Protein AF-A0A3D5KR46-F1 (afdb_monomer_lite)

Structure (mmCIF, N/CA/C/O backbone):
data_AF-A0A3D5KR46-F1
#
_entry.id   AF-A0A3D5KR46-F1
#
loop_
_atom_site.group_PDB
_atom_site.id
_atom_site.type_symbol
_atom_site.label_atom_id
_atom_site.label_alt_id
_atom_site.label_comp_id
_atom_site.label_asym_id
_atom_site.label_entity_id
_atom_site.label_seq_id
_atom_site.pdbx_PDB_ins_code
_atom_site.Cartn_x
_atom_site.Cartn_y
_atom_site.Cartn_z
_atom_site.occupancy
_atom_site.B_iso_or_equiv
_atom_site.auth_seq_id
_atom_site.auth_comp_id
_atom_site.auth_asym_id
_atom_site.auth_atom_id
_atom_site.pdbx_PDB_model_num
ATOM 1 N N . MET A 1 1 ? -10.724 -28.103 52.818 1.00 48.03 1 MET A N 1
ATOM 2 C CA . MET A 1 1 ? -11.033 -26.657 52.723 1.00 48.03 1 MET A CA 1
ATOM 3 C C . MET A 1 1 ? -12.240 -26.482 51.807 1.00 48.03 1 MET A C 1
ATOM 5 O O . MET A 1 1 ? -12.138 -26.793 50.630 1.00 48.03 1 MET A O 1
ATOM 9 N N . ARG A 1 2 ? -13.410 -26.114 52.347 1.00 39.38 2 ARG A N 1
ATOM 10 C CA . ARG A 1 2 ? -14.654 -25.939 51.572 1.00 39.38 2 ARG A CA 1
ATOM 11 C C . ARG A 1 2 ? -14.716 -24.499 51.048 1.00 39.38 2 ARG A C 1
ATOM 13 O O . ARG A 1 2 ? -14.929 -23.587 51.839 1.00 39.38 2 ARG A O 1
ATOM 20 N N . PHE A 1 3 ? -14.519 -24.301 49.743 1.00 52.97 3 PHE A N 1
ATOM 21 C CA . PHE A 1 3 ? -14.754 -23.010 49.091 1.00 52.97 3 PHE A CA 1
ATOM 22 C C . PHE A 1 3 ? -16.258 -22.725 49.085 1.00 52.97 3 PHE A C 1
ATOM 24 O O . PHE A 1 3 ? -17.034 -23.369 48.384 1.00 52.97 3 PHE A O 1
ATOM 31 N N . ASN A 1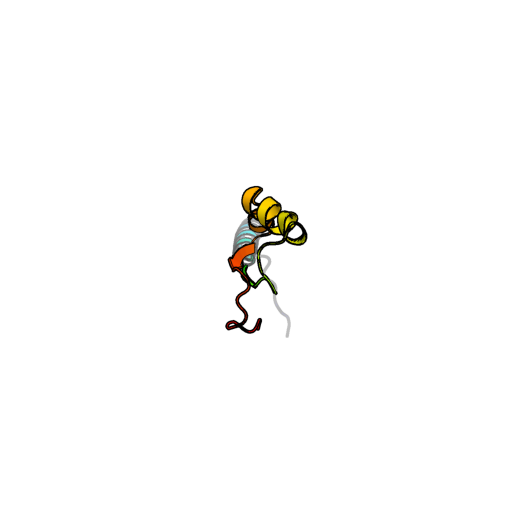 4 ? -16.670 -21.790 49.935 1.00 41.09 4 ASN A N 1
ATOM 32 C CA . ASN A 1 4 ? -18.046 -21.335 50.044 1.00 41.09 4 ASN A CA 1
ATOM 33 C C . ASN A 1 4 ? -18.304 -20.336 48.903 1.00 41.09 4 ASN A C 1
ATOM 35 O O . ASN A 1 4 ? -17.977 -19.155 49.015 1.00 41.09 4 ASN A O 1
ATOM 39 N N . LEU A 1 5 ? -18.827 -20.812 47.770 1.00 58.41 5 LEU A N 1
ATOM 40 C CA . LEU A 1 5 ? -19.337 -19.938 46.713 1.00 58.41 5 LEU A CA 1
ATOM 41 C C . LEU A 1 5 ? -20.658 -19.338 47.198 1.00 58.41 5 LEU A C 1
ATOM 43 O O . LEU A 1 5 ? -21.726 -19.936 47.079 1.00 58.41 5 LEU A O 1
ATOM 47 N N . ASN A 1 6 ? -20.558 -18.156 47.799 1.00 50.50 6 ASN A N 1
ATOM 48 C CA . ASN A 1 6 ? -21.702 -17.349 48.185 1.00 50.50 6 ASN A CA 1
ATOM 49 C C . ASN A 1 6 ? -22.440 -16.916 46.905 1.00 50.50 6 ASN A C 1
ATOM 51 O O . ASN A 1 6 ? -21.993 -16.015 46.191 1.00 50.50 6 ASN A O 1
ATOM 55 N N . PHE A 1 7 ? -23.552 -17.584 46.585 1.00 62.56 7 PHE A N 1
ATOM 56 C CA . PHE A 1 7 ? -24.472 -17.185 45.517 1.00 62.56 7 PHE A CA 1
ATOM 57 C C . PHE A 1 7 ? -25.253 -15.932 45.951 1.00 62.56 7 PHE A C 1
ATOM 59 O O . PHE A 1 7 ? -26.447 -15.966 46.245 1.00 62.56 7 PHE A O 1
ATOM 66 N N . GLY A 1 8 ? -24.549 -14.802 46.014 1.00 58.66 8 GLY A N 1
ATOM 67 C CA . GLY A 1 8 ? -25.127 -13.484 46.231 1.00 58.66 8 GLY A CA 1
ATOM 68 C C . GLY A 1 8 ? -25.928 -13.037 45.007 1.00 58.66 8 GLY A C 1
ATOM 69 O O . GLY A 1 8 ? -25.364 -12.819 43.940 1.00 58.66 8 GLY A O 1
ATOM 70 N N . ASN A 1 9 ? -27.246 -12.932 45.192 1.00 69.19 9 ASN A N 1
ATOM 71 C CA . ASN A 1 9 ? -28.273 -12.272 44.375 1.00 69.19 9 ASN A CA 1
ATOM 72 C C . ASN A 1 9 ? -27.993 -12.115 42.855 1.00 69.19 9 ASN A C 1
ATOM 74 O O . ASN A 1 9 ? -27.196 -11.271 42.428 1.00 69.19 9 ASN A O 1
ATOM 78 N N . SER A 1 10 ? -28.764 -12.849 42.038 1.00 64.88 10 SER A N 1
ATOM 79 C CA . SER A 1 10 ? -28.623 -13.041 40.576 1.00 64.88 10 SER A CA 1
ATOM 80 C C . SER A 1 10 ? -28.485 -11.754 39.737 1.00 64.88 10 SER A C 1
ATOM 82 O O . SER A 1 10 ? -27.898 -11.776 38.654 1.00 64.88 10 SER A O 1
ATOM 84 N N . ARG A 1 11 ? -28.965 -10.600 40.229 1.00 65.94 11 ARG A N 1
ATOM 85 C CA . ARG A 1 11 ? -28.790 -9.301 39.546 1.00 65.94 11 ARG A CA 1
ATOM 86 C C . ARG A 1 11 ? -27.343 -8.795 39.586 1.00 65.94 11 ARG A C 1
ATOM 88 O O . ARG A 1 11 ? -26.872 -8.217 38.613 1.00 65.94 11 ARG A O 1
ATOM 95 N N . THR A 1 12 ? -26.622 -9.044 40.680 1.00 65.19 12 THR A N 1
ATOM 96 C CA . THR A 1 12 ? -25.232 -8.586 40.860 1.00 65.19 12 THR A CA 1
ATOM 97 C C . THR A 1 12 ? -24.239 -9.461 40.099 1.00 65.19 12 THR A C 1
ATOM 99 O O . THR A 1 12 ? -23.239 -8.961 39.587 1.00 65.19 12 THR A O 1
ATOM 102 N N . THR A 1 13 ? -24.549 -10.753 39.945 1.00 67.94 13 THR A N 1
ATOM 103 C CA . THR A 1 13 ? -23.749 -11.706 39.166 1.00 67.94 13 THR A CA 1
ATOM 104 C C . THR A 1 13 ? -23.716 -11.323 37.688 1.00 67.94 13 THR A C 1
ATOM 106 O O . THR A 1 13 ? -22.657 -11.379 37.076 1.00 67.94 13 THR A O 1
ATOM 109 N N . ARG A 1 14 ? -24.844 -10.855 37.129 1.00 68.31 14 A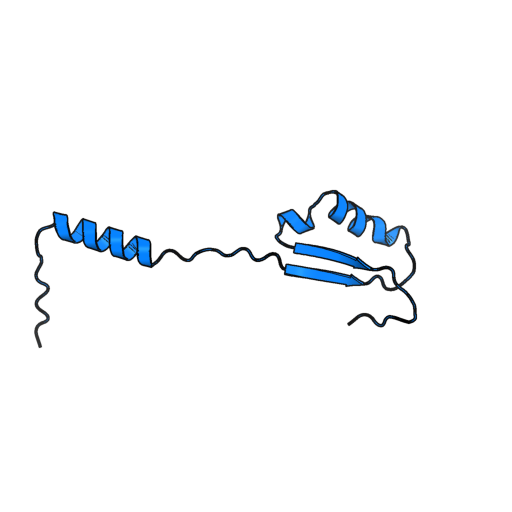RG A N 1
ATOM 110 C CA . ARG A 1 14 ? -24.920 -10.380 35.735 1.00 68.31 14 ARG A CA 1
ATOM 111 C C . ARG A 1 14 ? -24.063 -9.137 35.501 1.00 68.31 14 ARG A C 1
ATOM 113 O O . ARG A 1 14 ? -23.348 -9.078 34.513 1.00 68.31 14 ARG A O 1
ATOM 120 N N . ILE A 1 15 ? -24.084 -8.184 36.436 1.00 75.81 15 ILE A N 1
ATOM 121 C CA . ILE A 1 15 ? -23.271 -6.960 36.358 1.00 75.81 15 ILE A CA 1
ATOM 122 C C . ILE A 1 15 ? -21.777 -7.300 36.426 1.00 75.81 15 ILE A C 1
ATOM 124 O O . ILE A 1 15 ? -21.005 -6.822 35.600 1.00 75.81 15 ILE A O 1
ATOM 128 N N . LYS A 1 16 ? -21.371 -8.178 37.355 1.00 75.69 16 LYS A N 1
ATOM 129 C CA . LYS A 1 16 ? -19.978 -8.645 37.454 1.00 75.69 16 LYS A CA 1
ATOM 130 C C . LYS A 1 16 ? -19.534 -9.420 36.211 1.00 75.69 16 LYS A C 1
ATOM 132 O O . LYS A 1 16 ? -18.402 -9.250 35.773 1.00 75.69 16 LYS A O 1
ATOM 137 N N . LEU A 1 17 ? -20.420 -10.229 35.627 1.00 74.50 17 LEU A N 1
ATOM 138 C CA . LEU A 1 17 ? -20.143 -10.984 34.405 1.00 74.50 17 LEU A CA 1
ATOM 139 C C . LEU A 1 17 ? -19.972 -10.056 33.194 1.00 74.50 17 LEU A C 1
ATOM 141 O O . LEU A 1 17 ? -19.006 -10.209 32.455 1.00 74.50 17 LEU A O 1
ATOM 145 N N . CYS A 1 18 ? -20.839 -9.052 33.026 1.00 72.19 18 CYS A N 1
ATOM 146 C CA . CYS A 1 18 ? -20.674 -8.037 31.981 1.00 72.19 18 CYS A CA 1
ATOM 147 C C . CYS A 1 18 ? -19.370 -7.247 32.157 1.00 72.19 18 CYS A C 1
ATOM 149 O O . CYS A 1 18 ? -18.672 -6.996 31.179 1.00 72.19 18 CYS A O 1
ATOM 151 N N . PHE A 1 19 ? -19.010 -6.900 33.396 1.00 75.12 19 PHE A N 1
ATOM 152 C CA . PHE A 1 19 ? -17.759 -6.196 33.685 1.00 75.12 19 PHE A CA 1
ATOM 153 C C . PHE A 1 19 ? -16.523 -7.051 33.356 1.00 75.12 19 PHE A C 1
ATOM 155 O O . PHE A 1 19 ? -15.554 -6.546 32.799 1.00 75.12 19 PHE A O 1
ATOM 162 N N . LEU A 1 20 ? -16.579 -8.359 33.629 1.00 75.50 20 LEU A N 1
ATOM 163 C CA . LEU A 1 20 ? -15.520 -9.314 33.287 1.00 75.50 20 LEU A CA 1
ATOM 164 C C . LEU A 1 20 ? -15.372 -9.506 31.766 1.00 75.50 20 LEU A C 1
ATOM 166 O O . LEU A 1 20 ? -14.253 -9.596 31.271 1.00 75.50 20 LEU A O 1
ATOM 170 N N . VAL A 1 21 ? -16.483 -9.533 31.022 1.00 74.75 21 VAL A N 1
ATOM 171 C CA . VAL A 1 21 ? -16.480 -9.680 29.553 1.00 74.75 21 VAL A CA 1
ATOM 172 C C . VAL A 1 21 ? -15.902 -8.443 28.859 1.00 74.75 21 VAL A C 1
ATOM 174 O O . VAL A 1 21 ? -15.150 -8.586 27.899 1.00 74.75 21 VAL A O 1
ATOM 177 N N . VAL A 1 22 ? -16.181 -7.237 29.365 1.00 75.62 22 VAL A N 1
ATOM 178 C CA . VAL A 1 22 ? -15.595 -5.990 28.834 1.00 75.62 22 VAL A CA 1
ATOM 179 C C . VAL A 1 22 ? -14.076 -5.943 29.044 1.00 75.62 22 VAL A C 1
ATOM 181 O O . VAL A 1 22 ? -13.355 -5.458 28.177 1.00 75.62 22 VAL A O 1
ATOM 184 N N . LEU A 1 23 ? -13.580 -6.498 30.153 1.00 72.44 23 LEU A N 1
ATOM 185 C CA . LEU A 1 23 ? -12.149 -6.553 30.482 1.00 72.44 23 LEU A CA 1
ATOM 186 C C . LEU A 1 23 ? -11.355 -7.550 29.618 1.00 72.44 23 LEU A C 1
ATOM 188 O O . LEU A 1 23 ? -10.140 -7.426 29.500 1.00 72.44 23 LEU A O 1
ATOM 192 N N . LEU A 1 24 ? -12.034 -8.527 29.013 1.00 75.31 24 LEU A N 1
ATOM 193 C CA . LEU A 1 24 ? -11.434 -9.573 28.180 1.00 75.31 24 LEU A CA 1
ATOM 194 C C . LEU A 1 24 ? -11.428 -9.242 26.685 1.00 75.31 24 LEU A C 1
ATOM 196 O O . LEU A 1 24 ? -11.002 -10.085 25.905 1.00 75.31 24 LEU A O 1
ATOM 200 N N . CYS A 1 25 ? -11.897 -8.063 26.264 1.00 77.94 25 CYS A N 1
ATOM 201 C CA . CYS A 1 25 ? -11.954 -7.707 24.849 1.00 77.94 25 CYS A CA 1
ATOM 202 C C . CYS A 1 25 ? -10.537 -7.402 24.320 1.00 77.94 25 CYS A C 1
ATOM 204 O O . CYS A 1 25 ? -9.969 -6.368 24.688 1.00 77.94 25 CYS A O 1
ATOM 206 N N . PRO A 1 26 ? -9.932 -8.257 23.471 1.00 69.50 26 PRO A N 1
ATOM 207 C CA . PRO A 1 26 ? -8.670 -7.913 22.844 1.00 69.50 26 PRO A CA 1
ATOM 208 C C . PRO A 1 26 ? -8.928 -6.789 21.840 1.00 69.50 26 PRO A C 1
ATOM 210 O O . PRO A 1 26 ? -9.728 -6.921 20.912 1.00 69.50 26 PRO A O 1
ATOM 213 N N . CYS A 1 27 ? -8.243 -5.666 22.029 1.00 68.06 27 CYS A N 1
ATOM 214 C CA . CYS A 1 27 ? -8.217 -4.596 21.047 1.00 68.06 27 CYS A CA 1
ATOM 215 C C . CYS A 1 27 ? -7.417 -5.111 19.841 1.00 68.06 27 CYS A C 1
ATOM 217 O O . CYS A 1 27 ? -6.191 -5.199 19.903 1.00 68.06 27 CYS A O 1
ATOM 219 N N . PHE A 1 28 ? -8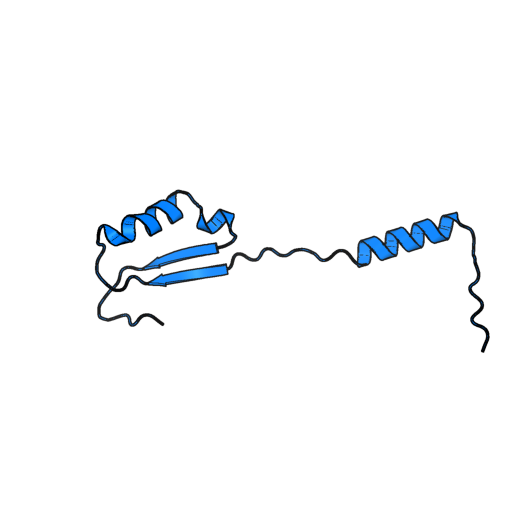.102 -5.537 18.775 1.00 63.53 28 PHE A N 1
ATOM 220 C CA . PHE A 1 28 ? -7.458 -5.927 17.521 1.00 63.53 28 PHE A CA 1
ATOM 221 C C . PHE A 1 28 ? -6.787 -4.694 16.905 1.00 63.53 28 PHE A C 1
ATOM 223 O O . PHE A 1 28 ? -7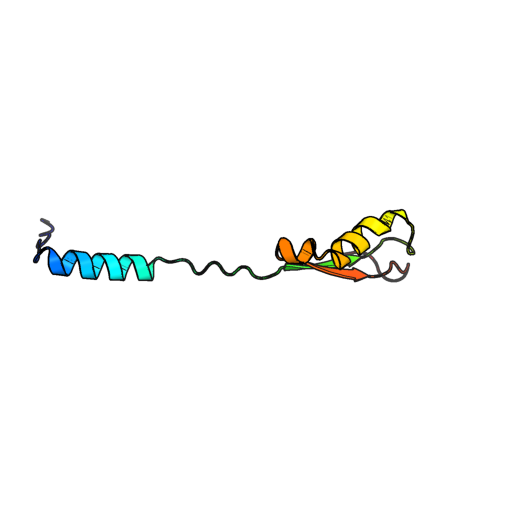.412 -3.918 16.183 1.00 63.53 28 PHE A O 1
ATOM 230 N N . SER A 1 29 ? -5.507 -4.503 17.217 1.00 65.69 29 SER A N 1
ATOM 231 C CA . SER A 1 29 ? -4.674 -3.499 16.568 1.00 65.69 29 SER A CA 1
ATOM 232 C C . SER A 1 29 ? -4.225 -4.052 15.216 1.00 65.69 29 SER A C 1
ATOM 234 O O . SER A 1 29 ? -3.331 -4.892 15.149 1.00 65.69 29 SER A O 1
ATOM 236 N N . ASN A 1 30 ? -4.876 -3.618 14.136 1.00 63.00 30 ASN A N 1
ATOM 237 C CA . ASN A 1 30 ? -4.398 -3.856 12.774 1.00 63.00 30 ASN A CA 1
ATOM 238 C C . ASN A 1 30 ? -3.331 -2.800 12.464 1.00 63.00 30 ASN A C 1
ATOM 240 O O . ASN A 1 30 ? -3.629 -1.762 11.873 1.00 63.00 30 ASN A O 1
ATOM 244 N N . ALA A 1 31 ? -2.106 -3.025 12.939 1.00 72.81 31 ALA A N 1
ATOM 245 C CA . ALA A 1 31 ? -0.970 -2.207 12.538 1.00 72.81 31 ALA A CA 1
ATOM 246 C C . ALA A 1 31 ? -0.645 -2.525 11.075 1.00 72.81 31 ALA A C 1
ATOM 248 O O . ALA A 1 31 ? -0.461 -3.691 10.731 1.00 72.81 31 ALA A O 1
ATOM 249 N N . ALA A 1 32 ? -0.615 -1.501 10.222 1.00 75.75 32 ALA A N 1
ATOM 250 C CA . ALA A 1 32 ? -0.204 -1.693 8.844 1.00 75.75 32 ALA A CA 1
ATOM 251 C C . ALA A 1 32 ? 1.296 -2.010 8.804 1.00 75.75 32 ALA A C 1
ATOM 253 O O . ALA A 1 32 ? 2.096 -1.264 9.371 1.00 75.75 32 ALA A O 1
ATOM 254 N N . GLU A 1 33 ? 1.674 -3.111 8.163 1.00 77.94 33 GLU A N 1
ATOM 255 C CA . GLU A 1 33 ? 3.073 -3.512 8.038 1.00 77.94 33 GLU A CA 1
ATOM 256 C C . GLU A 1 33 ? 3.708 -2.773 6.856 1.00 77.94 33 GLU A C 1
ATOM 258 O O . GLU A 1 33 ? 3.239 -2.868 5.718 1.00 77.94 33 GLU A O 1
ATOM 263 N N . SER A 1 34 ? 4.750 -1.990 7.137 1.00 83.06 34 SER A N 1
ATOM 264 C CA . SER A 1 34 ? 5.511 -1.253 6.126 1.00 83.06 34 SER A CA 1
ATOM 265 C C . SER A 1 34 ? 6.497 -2.187 5.429 1.00 83.06 34 SER A C 1
ATOM 267 O O . SER A 1 34 ? 7.367 -2.755 6.086 1.00 83.06 34 SER A O 1
ATOM 269 N N . ILE A 1 35 ? 6.383 -2.335 4.108 1.00 82.94 35 ILE A N 1
ATOM 270 C CA . ILE A 1 35 ? 7.268 -3.179 3.297 1.00 82.94 35 ILE A CA 1
ATOM 271 C C . ILE A 1 35 ? 7.885 -2.356 2.163 1.00 82.94 35 ILE A C 1
ATOM 273 O O . ILE A 1 35 ? 7.185 -1.769 1.336 1.00 82.94 35 ILE A O 1
ATOM 277 N N . ASP A 1 36 ? 9.211 -2.383 2.064 1.00 86.12 36 ASP A N 1
ATOM 278 C CA . ASP A 1 36 ? 9.950 -1.812 0.941 1.00 86.12 36 ASP A CA 1
ATOM 279 C C . ASP A 1 36 ? 10.160 -2.864 -0.158 1.00 86.12 36 ASP A C 1
ATOM 281 O O . ASP A 1 36 ? 10.930 -3.814 -0.014 1.00 86.12 36 ASP A O 1
ATOM 285 N N . LEU A 1 37 ? 9.485 -2.694 -1.295 1.00 85.31 37 LEU A N 1
ATOM 286 C CA . LEU A 1 37 ? 9.649 -3.551 -2.465 1.00 85.31 37 LEU A CA 1
ATOM 287 C C . LEU A 1 37 ? 10.774 -3.005 -3.355 1.00 85.31 37 LEU A C 1
ATOM 289 O O . LEU A 1 37 ? 10.570 -2.089 -4.154 1.00 85.31 37 LEU A O 1
ATOM 293 N N . GLN A 1 38 ? 11.967 -3.588 -3.243 1.00 82.94 38 GLN A N 1
ATOM 294 C CA . GLN A 1 38 ? 13.122 -3.228 -4.067 1.00 82.94 38 GLN A CA 1
ATOM 295 C C . GLN A 1 38 ? 13.131 -4.025 -5.382 1.00 82.94 38 GLN A C 1
ATOM 297 O O . GLN A 1 38 ? 13.276 -5.250 -5.392 1.00 82.94 38 GLN A O 1
ATOM 302 N N . LEU A 1 39 ? 13.017 -3.334 -6.519 1.00 80.69 39 LEU A N 1
ATOM 303 C CA . LEU A 1 39 ? 13.143 -3.966 -7.836 1.00 80.69 39 LEU A CA 1
ATOM 304 C C . LEU A 1 39 ? 14.606 -4.361 -8.106 1.00 80.69 39 LEU A C 1
ATOM 306 O O . LEU A 1 39 ? 15.533 -3.652 -7.717 1.00 80.69 39 LEU A O 1
ATOM 310 N N . ARG A 1 40 ? 14.826 -5.493 -8.793 1.00 68.50 40 ARG A N 1
ATOM 311 C CA . ARG A 1 40 ? 16.181 -6.003 -9.101 1.00 68.50 40 ARG A CA 1
ATOM 312 C C . ARG A 1 40 ? 16.874 -5.295 -10.269 1.00 68.50 40 ARG A C 1
ATOM 314 O O . ARG A 1 40 ? 18.093 -5.342 -10.355 1.00 68.50 40 ARG A O 1
ATOM 321 N N . TRP A 1 41 ? 16.106 -4.685 -11.164 1.00 69.38 41 TRP A N 1
ATOM 322 C CA . TRP A 1 41 ? 16.571 -4.049 -12.400 1.00 69.38 41 TRP A CA 1
ATOM 323 C C . TRP A 1 41 ? 15.681 -2.840 -12.728 1.00 69.38 41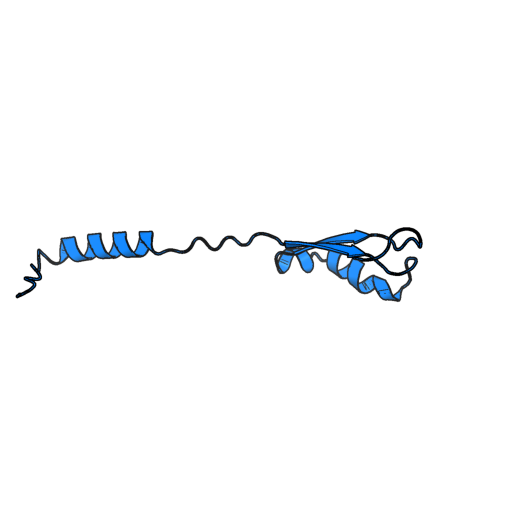 TRP A C 1
ATOM 325 O O . TRP A 1 41 ? 14.705 -2.575 -12.022 1.00 69.38 41 TRP A O 1
ATOM 335 N N . HIS A 1 42 ? 16.004 -2.114 -13.804 1.00 67.31 42 HIS A N 1
ATOM 336 C CA . HIS A 1 42 ? 15.189 -1.008 -14.313 1.00 67.31 42 HIS A CA 1
ATOM 337 C C . HIS A 1 42 ? 13.735 -1.426 -14.593 1.00 67.31 42 HIS A C 1
ATOM 339 O O . HIS A 1 42 ? 13.448 -2.599 -14.833 1.00 67.31 42 HIS A O 1
ATOM 345 N N . HIS A 1 43 ? 12.822 -0.448 -14.575 1.00 68.69 43 HIS A N 1
ATOM 346 C CA . HIS A 1 43 ? 11.387 -0.632 -14.803 1.00 68.69 43 HIS A CA 1
ATOM 347 C C . HIS A 1 43 ? 11.116 -1.352 -16.130 1.00 68.69 43 HIS A C 1
ATOM 349 O O . HIS A 1 43 ? 11.089 -0.749 -17.199 1.00 68.69 43 HIS A O 1
ATOM 355 N N . GLN A 1 44 ? 10.913 -2.662 -16.055 1.00 75.75 44 GLN A N 1
ATOM 356 C CA . GLN A 1 44 ? 10.418 -3.474 -17.153 1.00 75.75 44 GLN A CA 1
ATOM 357 C C . GLN A 1 44 ? 8.921 -3.721 -16.964 1.00 75.75 44 GLN A C 1
ATOM 359 O O . GLN A 1 44 ? 8.419 -3.747 -15.838 1.00 75.75 44 GLN A O 1
ATOM 364 N N . PHE A 1 45 ? 8.211 -3.963 -18.068 1.00 79.94 45 PHE A N 1
ATOM 365 C CA . PHE A 1 45 ? 6.771 -4.255 -18.057 1.00 79.94 45 PHE A CA 1
ATOM 366 C C . PHE A 1 45 ? 6.387 -5.424 -17.139 1.00 79.94 45 PHE A C 1
ATOM 368 O O . PHE A 1 45 ? 5.266 -5.461 -16.638 1.00 79.94 45 PHE A O 1
ATOM 375 N N . GLN A 1 46 ? 7.323 -6.331 -16.845 1.00 80.25 46 GLN A N 1
ATOM 376 C CA . GLN A 1 46 ? 7.136 -7.418 -15.881 1.00 80.25 46 GLN A CA 1
ATOM 377 C C . GLN A 1 46 ? 6.726 -6.936 -14.475 1.00 80.25 46 GLN A C 1
ATOM 379 O O . GLN A 1 46 ? 6.094 -7.685 -13.737 1.00 80.25 46 GLN A O 1
ATOM 384 N N . PHE A 1 47 ? 7.032 -5.686 -14.105 1.00 85.12 47 PHE A N 1
ATOM 385 C CA . PHE A 1 47 ? 6.686 -5.116 -12.800 1.00 85.12 47 PHE A CA 1
ATOM 386 C C . PHE A 1 47 ? 5.395 -4.287 -12.796 1.00 85.12 47 PHE A C 1
ATOM 388 O O . PHE A 1 47 ? 4.989 -3.803 -11.739 1.00 85.12 47 PHE A O 1
ATOM 395 N N . ALA A 1 48 ? 4.713 -4.137 -13.937 1.00 86.75 48 ALA A N 1
ATOM 396 C CA . ALA A 1 48 ? 3.494 -3.329 -14.045 1.00 86.75 48 ALA A CA 1
ATOM 397 C C . ALA A 1 48 ? 2.390 -3.776 -13.068 1.00 86.75 48 ALA A C 1
ATOM 399 O O . ALA A 1 48 ? 1.615 -2.950 -12.589 1.00 86.75 48 ALA A O 1
ATOM 400 N N . GLY A 1 49 ? 2.352 -5.067 -12.719 1.00 89.31 49 GLY A N 1
ATOM 401 C CA . GLY A 1 49 ? 1.417 -5.610 -11.734 1.00 89.31 49 GLY A CA 1
ATOM 402 C C . GLY A 1 49 ? 1.590 -5.029 -10.326 1.00 89.31 49 GLY A C 1
ATOM 403 O O . GLY A 1 49 ? 0.590 -4.742 -9.673 1.00 89.31 49 GLY A O 1
ATOM 404 N N . TYR A 1 50 ? 2.829 -4.792 -9.878 1.00 88.12 50 TYR A N 1
ATOM 405 C CA . TYR A 1 50 ? 3.106 -4.219 -8.553 1.00 88.12 50 TYR A CA 1
ATOM 406 C C . TYR A 1 50 ? 2.626 -2.770 -8.462 1.00 88.12 50 TYR A C 1
ATOM 408 O O . TYR A 1 50 ? 1.941 -2.401 -7.509 1.00 88.12 50 TYR A O 1
ATOM 416 N N . TYR A 1 51 ? 2.892 -1.974 -9.501 1.00 88.75 51 TYR A N 1
ATOM 417 C CA . TYR A 1 51 ? 2.379 -0.608 -9.597 1.00 88.75 51 TYR A CA 1
ATOM 418 C C . TYR A 1 51 ? 0.854 -0.587 -9.679 1.00 88.75 51 TYR A C 1
ATOM 420 O O . TYR A 1 51 ? 0.212 0.124 -8.915 1.00 88.75 51 TYR A O 1
ATOM 428 N N . ALA A 1 52 ? 0.249 -1.425 -10.525 1.00 91.38 52 ALA A N 1
ATOM 429 C CA . ALA A 1 52 ? -1.206 -1.513 -10.617 1.00 91.38 52 ALA A CA 1
ATOM 430 C C . ALA A 1 52 ? -1.849 -1.919 -9.282 1.00 91.38 52 ALA A C 1
ATOM 432 O O . ALA A 1 52 ? -2.948 -1.461 -8.970 1.00 91.38 52 ALA A O 1
ATOM 433 N N . ALA A 1 53 ? -1.191 -2.768 -8.488 1.00 90.81 53 ALA A N 1
ATOM 434 C CA . ALA A 1 53 ? -1.692 -3.172 -7.183 1.00 90.81 53 ALA A CA 1
ATOM 435 C C . ALA A 1 53 ? -1.570 -2.075 -6.119 1.00 90.81 53 ALA A C 1
ATOM 437 O O . ALA A 1 53 ? -2.475 -1.934 -5.287 1.00 90.81 53 ALA A O 1
ATOM 438 N N . LEU A 1 54 ? -0.496 -1.287 -6.182 1.00 88.75 54 LEU A N 1
ATOM 439 C CA . LEU A 1 54 ? -0.284 -0.107 -5.349 1.00 88.75 54 LEU A CA 1
ATOM 440 C C . LEU A 1 54 ? -1.321 0.980 -5.661 1.00 88.75 54 LEU A C 1
ATOM 442 O O . LEU A 1 54 ? -2.034 1.408 -4.754 1.00 88.75 54 LEU A O 1
ATOM 446 N N . GLU A 1 55 ? -1.512 1.307 -6.941 1.00 87.56 55 GLU A N 1
ATOM 447 C CA . GLU A 1 55 ? -2.511 2.279 -7.413 1.00 87.56 55 GLU A CA 1
ATOM 448 C C . GLU A 1 55 ? -3.950 1.843 -7.087 1.00 87.56 55 GLU A C 1
ATOM 450 O O . GLU A 1 55 ? -4.781 2.644 -6.661 1.00 87.56 55 GLU A O 1
ATOM 455 N N . LYS A 1 56 ? -4.263 0.545 -7.213 1.00 91.50 56 LYS A N 1
ATOM 456 C CA . LYS A 1 56 ? -5.580 -0.015 -6.840 1.00 91.50 56 LYS A CA 1
ATOM 457 C C . LYS A 1 56 ? -5.774 -0.188 -5.326 1.00 91.50 56 LYS A C 1
ATOM 459 O O . LYS A 1 56 ? -6.835 -0.666 -4.894 1.00 91.50 56 LYS A O 1
ATOM 464 N N . GLY A 1 57 ? -4.760 0.146 -4.525 1.00 89.12 57 GLY A N 1
ATOM 465 C CA . GLY A 1 57 ? -4.788 0.076 -3.068 1.00 89.12 57 GLY A CA 1
ATOM 466 C C . GLY A 1 57 ? -4.953 -1.340 -2.516 1.00 89.12 57 GLY A C 1
ATOM 467 O O . GLY A 1 57 ? -5.500 -1.498 -1.426 1.00 89.12 57 GLY A O 1
ATOM 468 N N . TYR A 1 58 ? -4.547 -2.383 -3.249 1.00 90.31 58 TYR A N 1
ATOM 469 C CA . TYR A 1 58 ? -4.674 -3.761 -2.759 1.00 90.31 58 TYR A CA 1
ATOM 470 C C . TYR A 1 58 ? -3.818 -4.004 -1.517 1.00 90.31 58 TYR A C 1
ATOM 472 O O . TYR A 1 58 ? -4.298 -4.656 -0.597 1.00 90.31 58 TYR A O 1
ATOM 480 N N . TYR A 1 59 ? -2.623 -3.410 -1.445 1.00 88.88 59 TYR A N 1
ATOM 481 C CA . TYR A 1 59 ? -1.762 -3.488 -0.262 1.00 88.88 59 TYR A CA 1
ATOM 482 C C . TYR A 1 59 ? -2.438 -2.886 0.972 1.00 88.88 59 TYR A C 1
ATOM 484 O O . TYR A 1 59 ? -2.571 -3.554 1.992 1.00 88.88 59 TYR A O 1
ATOM 492 N N . LYS A 1 60 ? -3.030 -1.695 0.842 1.00 86.38 60 LYS A N 1
ATOM 493 C CA . LYS A 1 60 ? -3.748 -1.047 1.951 1.00 86.38 60 LYS A CA 1
ATOM 494 C C . LYS A 1 60 ? -4.947 -1.863 2.445 1.00 86.38 60 LYS A C 1
ATOM 496 O O . LYS A 1 60 ? -5.224 -1.866 3.638 1.00 86.38 60 LYS A O 1
ATOM 501 N N . LYS A 1 61 ? -5.639 -2.589 1.555 1.00 85.44 61 LYS A N 1
ATOM 502 C CA . LYS A 1 61 ? -6.779 -3.456 1.927 1.00 85.44 61 LYS A CA 1
ATOM 503 C C . LYS A 1 61 ? -6.373 -4.638 2.803 1.00 85.44 61 LYS A C 1
ATOM 505 O O . LYS A 1 61 ? -7.196 -5.105 3.580 1.00 85.44 61 LYS A O 1
ATOM 510 N N . VAL A 1 62 ? -5.139 -5.114 2.669 1.00 86.44 62 VAL A N 1
ATOM 511 C CA . VAL A 1 62 ? -4.590 -6.199 3.495 1.00 86.44 62 VAL A CA 1
ATOM 512 C C . VAL A 1 62 ? -3.738 -5.675 4.655 1.00 86.44 62 VAL A C 1
ATOM 514 O O . VAL A 1 62 ? -3.077 -6.462 5.318 1.00 86.44 62 VAL A O 1
ATOM 517 N N . GLY A 1 63 ? -3.755 -4.361 4.914 1.00 85.12 63 GLY A N 1
ATOM 518 C CA . GLY A 1 63 ? -2.958 -3.753 5.979 1.00 85.12 63 GLY A CA 1
ATOM 519 C C . GLY A 1 63 ? -1.462 -3.706 5.667 1.00 85.12 63 GLY A C 1
ATOM 520 O O . GLY A 1 63 ? -0.653 -3.761 6.580 1.00 85.12 63 GLY A O 1
ATOM 521 N N . LEU A 1 64 ? -1.080 -3.622 4.394 1.00 86.69 64 LEU A N 1
ATOM 522 C CA . LEU A 1 64 ? 0.307 -3.455 3.970 1.00 86.69 64 LEU A CA 1
ATOM 523 C C . LEU A 1 64 ? 0.526 -2.041 3.431 1.00 86.69 64 LEU A C 1
ATOM 525 O O . LEU A 1 64 ? -0.240 -1.561 2.586 1.00 86.69 64 LEU A O 1
ATOM 529 N N . ASP A 1 65 ? 1.593 -1.395 3.886 1.00 86.62 65 ASP A N 1
ATOM 530 C CA . ASP A 1 65 ? 2.078 -0.133 3.334 1.00 86.62 65 ASP A CA 1
ATOM 531 C C . ASP A 1 65 ? 3.322 -0.407 2.485 1.00 86.62 65 ASP A C 1
ATOM 533 O O . ASP A 1 65 ? 4.409 -0.639 3.008 1.00 86.62 65 ASP A O 1
ATOM 537 N N . VAL A 1 66 ? 3.141 -0.477 1.165 1.00 88.00 66 VAL A N 1
ATOM 538 C CA . VAL A 1 66 ? 4.198 -0.890 0.236 1.00 88.00 66 VAL A CA 1
ATOM 539 C C . VAL A 1 66 ? 4.829 0.320 -0.433 1.00 88.00 66 VAL A C 1
ATOM 541 O O . VAL A 1 66 ? 4.141 1.078 -1.114 1.00 88.00 66 VAL A O 1
ATOM 544 N N . SER A 1 67 ? 6.151 0.443 -0.318 1.00 87.56 67 SER A N 1
ATOM 545 C CA . SER A 1 67 ? 6.956 1.437 -1.036 1.00 87.56 67 SER A CA 1
ATOM 546 C C . SER A 1 67 ? 7.794 0.758 -2.116 1.00 87.56 67 SER A C 1
ATOM 548 O O . SER A 1 67 ? 8.628 -0.090 -1.816 1.00 87.56 67 SER A O 1
ATOM 550 N N . ILE A 1 68 ? 7.566 1.099 -3.389 1.00 86.75 68 ILE A N 1
ATOM 551 C CA . ILE A 1 68 ? 8.287 0.488 -4.517 1.00 86.75 68 ILE A CA 1
ATOM 552 C C . ILE A 1 68 ? 9.504 1.340 -4.867 1.00 86.75 68 ILE A C 1
ATOM 554 O O . ILE A 1 68 ? 9.364 2.489 -5.284 1.00 86.75 68 ILE A O 1
ATOM 558 N N . HIS A 1 69 ? 10.690 0.744 -4.762 1.00 84.12 69 HIS A N 1
ATOM 559 C CA . HIS A 1 69 ? 11.957 1.386 -5.098 1.00 84.12 69 HIS A CA 1
ATOM 560 C C . HIS A 1 69 ? 12.523 0.834 -6.400 1.00 84.12 69 HIS A C 1
ATOM 562 O O . HIS A 1 69 ? 12.582 -0.377 -6.633 1.00 84.12 69 HIS A O 1
ATOM 568 N N . ASN A 1 70 ? 12.991 1.747 -7.241 1.00 76.00 70 ASN A N 1
ATOM 569 C CA . ASN A 1 70 ? 13.636 1.437 -8.509 1.00 76.00 70 ASN A CA 1
ATOM 570 C C . ASN A 1 70 ? 14.935 0.664 -8.233 1.00 76.00 70 ASN A C 1
ATOM 572 O O . ASN A 1 70 ? 15.691 1.023 -7.328 1.00 76.00 70 ASN A O 1
ATOM 576 N N . GLY A 1 71 ? 15.210 -0.380 -9.016 1.00 69.31 71 GLY A N 1
ATOM 577 C CA . GLY A 1 7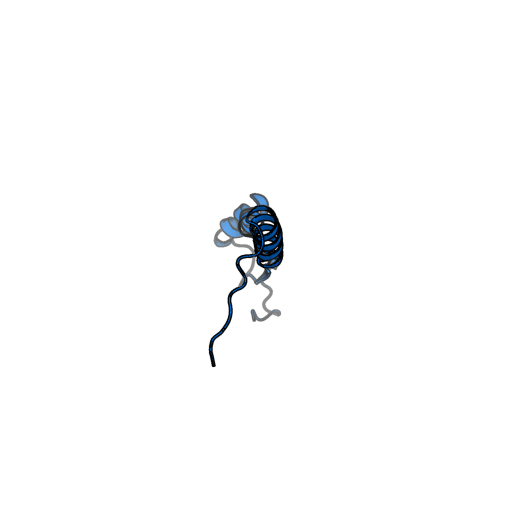1 ? 16.467 -1.117 -8.930 1.00 69.31 71 GLY A CA 1
ATOM 578 C C . GLY A 1 71 ? 17.625 -0.316 -9.508 1.00 69.31 71 GLY A C 1
ATOM 579 O O . GLY A 1 71 ? 17.620 -0.018 -10.701 1.00 69.31 71 GLY A O 1
ATOM 580 N N . THR A 1 72 ? 18.624 -0.009 -8.685 1.00 62.62 72 THR A N 1
ATOM 581 C CA . THR A 1 72 ? 19.928 0.525 -9.107 1.00 62.62 72 THR A CA 1
ATOM 582 C C . THR A 1 72 ? 21.005 -0.506 -8.758 1.00 62.62 72 THR A C 1
ATOM 584 O O . THR A 1 72 ? 20.919 -1.100 -7.684 1.00 62.62 72 THR A O 1
ATOM 587 N N . PRO A 1 73 ? 22.034 -0.719 -9.604 1.00 61.03 73 PRO A N 1
ATOM 588 C CA . PRO A 1 73 ? 23.116 -1.673 -9.322 1.00 61.03 73 PRO A CA 1
ATOM 589 C C . PRO A 1 73 ? 23.865 -1.396 -8.005 1.00 61.03 73 PRO A C 1
ATOM 591 O O . PRO A 1 73 ? 24.462 -2.307 -7.447 1.00 61.03 73 PRO A O 1
ATOM 594 N N . GLU A 1 74 ? 23.784 -0.166 -7.492 1.00 61.19 74 GLU A N 1
ATOM 595 C CA . GLU A 1 74 ? 24.379 0.279 -6.226 1.00 61.19 74 GLU A CA 1
ATOM 596 C C . GLU A 1 74 ? 23.625 -0.233 -4.978 1.00 61.19 74 GLU A C 1
ATOM 598 O O . GLU A 1 74 ? 24.207 -0.362 -3.903 1.00 61.19 74 GLU A O 1
ATOM 603 N N . LYS A 1 75 ? 22.319 -0.528 -5.087 1.00 60.38 75 LYS A N 1
ATOM 604 C CA . LYS A 1 75 ? 21.472 -0.864 -3.932 1.00 60.38 75 LYS A CA 1
ATOM 605 C C . LYS A 1 75 ? 21.185 -2.363 -3.912 1.00 60.38 75 LYS A C 1
ATOM 607 O O . LYS A 1 75 ? 20.303 -2.862 -4.611 1.00 60.38 75 LYS A O 1
ATOM 612 N N . MET A 1 76 ? 21.961 -3.087 -3.109 1.00 51.06 76 MET A N 1
ATOM 613 C CA . MET A 1 76 ? 21.745 -4.512 -2.860 1.00 51.06 76 MET A CA 1
ATOM 614 C C . MET A 1 76 ? 20.368 -4.713 -2.200 1.00 51.06 76 MET A C 1
ATOM 616 O O . MET A 1 76 ? 20.070 -4.019 -1.226 1.00 51.06 76 MET A O 1
ATOM 620 N N . PRO A 1 77 ? 19.510 -5.615 -2.712 1.00 60.72 77 PRO A N 1
ATOM 621 C CA . PRO A 1 77 ? 18.269 -5.957 -2.025 1.00 60.72 77 PRO A CA 1
ATOM 622 C C . PRO A 1 77 ? 18.612 -6.708 -0.729 1.00 60.72 77 PRO A C 1
ATOM 624 O O . PRO A 1 77 ? 19.396 -7.659 -0.779 1.00 60.72 77 PRO A O 1
ATOM 627 N N . VAL A 1 78 ? 18.071 -6.244 0.403 1.00 61.97 78 VAL A N 1
ATOM 628 C CA . VAL A 1 78 ? 18.137 -6.927 1.709 1.00 61.97 78 VAL A CA 1
ATOM 629 C C . VAL A 1 78 ? 17.053 -7.986 1.835 1.00 61.97 78 VAL A C 1
ATOM 631 O O . VAL A 1 78 ? 15.983 -7.800 1.211 1.00 61.97 78 VAL A O 1
#

Secondary structure (DSSP, 8-state):
---------HHHHHHHHHHHHHHT------PPEEEEEE-SSS--GGGHHHHHHHHTTHHHHTTEEEEEE---TTS---

Radius of gyration: 26.52 Å; chains: 1; bounding box: 53×29×71 Å

Sequence (78 aa):
MRFNLNFGNSRTTRIKLCFLVVLLCPCFSNAAESIDLQLRWHHQFQFAGYYAALEKGYYKKVGLDVSIHNGTPEKMPV

Foldseek 3Di:
DDDPPPPPDPVVVVVVVVVVVVVPDDPPPLAQAEEEAEDQAADDPVCVVVVVCVVVCVSVVNSYHYHYDGHDPPDDDD

pLDDT: mean 74.22, std 12.43, range [39.38, 91.5]

=== Feature glossary ===
Each block in this record encodes a different view of the same protein. In brief:

Predicted aligned error. PAE(i, j) answers: if I align the predicted and true structures on residue i, how far off (in Å) do I expect residue j to be? A block-diagonal PAE matrix with low values on the blocks and high values off-diagonal is the signature of a multi-domain protein with confidently predicted domains but uncertain inter-domain orientation.

Contact-map, Ramachandran, and PAE plots. Plot images: a contact map (which residues are close in 3D, as an N×N binary image), a Ramachandran scatter (backbone torsion angles, revealing secondary-structure composition at a glance), and — for AlphaFold structures — a PAE heatmap (pairwise prediction confidence).

Backbone torsions (φ/ψ). φ (phi) and ψ (psi) are the two rotatable backbone dihedrals per residue: φ is the C(i-1)–N–Cα–C torsion, ψ is the N–Cα–C–N(i+1) torsion, both in degrees on (−180°, 180°]. α-helical residues cluster near (−60°, −45°); β-strand residues near (−120°, +130°). A Ramachandran plot is simply a scatter of (φ, ψ) for every residue.

Foldseek 3Di. A 3Di character summarizes, for each residue, the relative orientation of the Cα frame of its nearest spatial neighbor. Because it encodes fold topology rather than chemistry, 3Di alignments detect remote structural similarity that sequence alignment misses.

Radius of gyration, Cα contacts, bounding box. Three whole-structure scalars: the radius of gyration (RMS distance of Cα from centroid, in Å), the count of Cα–Cα contacts (pairs closer than 8 Å and separated by more than four residues in sequence — i.e. tertiary, not local, contacts), and the bounding-box dimensions. Together they distinguish compact globular folds from extended fibres or disordered chains.

Sequence. Sequence gives the chain of amino acids in standard one-letter code (A=alanine, C=cysteine, …, Y=tyrosine), read N→C. It is the only feature that is directly encoded by the gene; all structural features are derived from the folded form of this sequence.

mmCIF coordinates. Atomic coordinates in PDBx/mmCIF format — the same representation the Protein Data Bank distributes. Each line of the _atom_site loop places one backbone atom in Cartesian space (units: ångströms, origin: arbitrary).

Secondary structure (3-state, P-SEA). Three-state secondary structure (P-SEA) collapses the eight DSSP classes into helix (a), strand (b), and coil (c). P-SEA assigns these from Cα geometry alone — distances and angles — without requiring backbone oxygens, so it works on any Cα trace.

InterPro / GO / CATH / organism. Functional annotations link the protein to curated databases. InterPro entries identify conserved domains and families by matching the sequence against member-database signatures (Pfam, PROSITE, CDD, …). Gene Ontology (GO) terms describe molecular function, biological process, and cellular component in a controlled vocabulary. CATH places the structure in a hierarchical fold classification (Class/Architecture/Topology/Homologous-superfamily). The organism is the source species.

B-factor. B-factor (Debye–Waller factor) reflects atomic displacement in the crystal lattice. It is an experimental observable (units Å²), not a prediction; low values mean the atom is pinned down, high values mean it moves or is heterogeneous across the crystal.

Rendered structure images. Structure images are PyMOL renders from six orthogonal camera directions. Cartoon representation draws helices as coils and strands as arrows; sticks shows the backbone as bonds; surface shows the solvent-excluded envelope. Rainbow coloring maps sequence position to hue (blue→red, N→C); chain coloring assigns a distinct color per polypeptide.

Solvent-accessible surface area. Solvent-accessible surface area (SASA) is the area in Å² traced out by the centre of a 1.4 Å probe sphere (a water molecule) rolled over the protein's van der Waals surface (Shrake–Rupley / Lee–Richards construction). Buried residues have near-zero SASA; fully exposed residues can exceed 200 Å². The total SASA scales roughly with the number of surface residues.

Secondary structure (8-state, DSSP). The SS8 string is DSSP's per-residue secondary-structure call. α-helix (H) means an i→i+4 H-bond ladder; β-strand (E) means the residue participates in a β-sheet; 3₁₀ (G) and π (I) are tighter and wider helices; T/S are turns/bends; '-' is loop.

pLDDT. For AlphaFold models, the B-factor field carries pLDDT — the model's own estimate of local accuracy on a 0–100 scale. Regions with pLDDT<50 should be treated as essentially unmodeled; they often correspond to intrinsically disordered segments.

Nearest PDB structures. Nearest PDB neighbors are the top structural matches found by Foldseek when searching this structure against the entire Protein Data Bank. Each hit reports a TM-score (0 to 1; >0.5 almost always implies the same fold) and an E-value. These are *structural* homologs — they may share no detectable sequence similarity.